Protein AF-A0AAV6TYW6-F1 (afdb_monomer_lite)

Structure (mmCIF, N/CA/C/O backbone):
data_AF-A0AAV6TYW6-F1
#
_entry.id   AF-A0AAV6TYW6-F1
#
loop_
_atom_site.group_PDB
_atom_site.id
_atom_site.type_symbol
_atom_site.label_atom_id
_atom_site.label_alt_id
_atom_site.label_comp_id
_atom_site.label_asym_id
_atom_site.label_entity_id
_atom_site.label_seq_id
_atom_site.pdbx_PDB_ins_code
_atom_site.Cartn_x
_atom_site.Cartn_y
_atom_site.Cartn_z
_atom_site.occupancy
_atom_site.B_iso_or_equiv
_atom_site.auth_seq_id
_atom_site.auth_comp_id
_atom_site.auth_asym_id
_atom_site.auth_atom_id
_atom_site.pdbx_PDB_model_num
ATOM 1 N N . MET A 1 1 ? 4.171 -42.543 -7.933 1.00 52.50 1 MET A N 1
ATOM 2 C CA . MET A 1 1 ? 5.263 -41.591 -7.618 1.00 52.50 1 MET A CA 1
ATOM 3 C C . MET A 1 1 ? 4.995 -40.141 -8.058 1.00 52.50 1 MET A C 1
ATOM 5 O O . MET A 1 1 ? 5.587 -39.252 -7.470 1.00 52.50 1 MET A O 1
ATOM 9 N N . ALA A 1 2 ? 4.124 -39.851 -9.040 1.00 60.31 2 ALA A N 1
ATOM 10 C CA . ALA A 1 2 ? 3.846 -38.466 -9.473 1.00 60.31 2 ALA A CA 1
ATOM 11 C C . ALA A 1 2 ? 2.870 -37.678 -8.566 1.00 60.31 2 ALA A C 1
ATOM 13 O O . ALA A 1 2 ? 2.871 -36.450 -8.587 1.00 60.31 2 ALA A O 1
ATOM 14 N N . ASP A 1 3 ? 2.054 -38.374 -7.771 1.00 61.22 3 ASP A N 1
ATOM 15 C CA . ASP A 1 3 ? 0.936 -37.770 -7.036 1.00 61.22 3 ASP A CA 1
ATOM 16 C C . ASP A 1 3 ? 1.382 -37.113 -5.713 1.00 61.22 3 ASP A C 1
ATOM 18 O O . ASP A 1 3 ? 1.013 -35.977 -5.416 1.00 61.22 3 ASP A O 1
ATOM 22 N N . GLU A 1 4 ? 2.310 -37.739 -4.976 1.00 64.94 4 GLU A N 1
ATOM 23 C CA . GLU A 1 4 ? 2.877 -37.192 -3.727 1.00 64.94 4 GLU A CA 1
ATOM 24 C C . GLU A 1 4 ? 3.522 -35.810 -3.923 1.00 64.94 4 GLU A C 1
ATOM 26 O O . GLU A 1 4 ? 3.367 -34.917 -3.089 1.00 64.94 4 GLU A O 1
ATOM 31 N N . GLY A 1 5 ? 4.176 -35.577 -5.066 1.00 69.25 5 GLY A N 1
ATOM 32 C CA . GLY A 1 5 ? 4.787 -34.284 -5.386 1.00 69.25 5 GLY A CA 1
ATOM 33 C C . GLY A 1 5 ? 3.775 -33.142 -5.561 1.00 69.25 5 GLY A C 1
ATOM 34 O O . GLY A 1 5 ? 4.104 -31.981 -5.297 1.00 69.25 5 GLY A O 1
ATOM 35 N N . ILE A 1 6 ? 2.541 -33.447 -5.975 1.00 72.44 6 ILE A N 1
ATOM 36 C CA . ILE A 1 6 ? 1.462 -32.461 -6.140 1.00 72.44 6 ILE A CA 1
ATOM 37 C C . ILE A 1 6 ? 0.871 -32.107 -4.773 1.00 72.44 6 ILE A C 1
ATOM 39 O O . ILE A 1 6 ? 0.705 -30.920 -4.470 1.00 72.44 6 ILE A O 1
ATOM 43 N N . TYR A 1 7 ? 0.624 -33.108 -3.923 1.00 72.38 7 TYR A N 1
ATOM 44 C CA . TYR A 1 7 ? 0.142 -32.899 -2.555 1.00 72.38 7 TYR A CA 1
ATOM 45 C C . TYR A 1 7 ? 1.141 -32.100 -1.713 1.00 72.38 7 TYR A C 1
ATOM 47 O O . TYR A 1 7 ? 0.760 -31.087 -1.128 1.00 72.38 7 TYR A O 1
ATOM 55 N N . VAL A 1 8 ? 2.431 -32.457 -1.735 1.00 78.19 8 VAL A N 1
ATOM 56 C CA . VAL A 1 8 ? 3.476 -31.753 -0.968 1.00 78.19 8 VAL A CA 1
ATOM 57 C C . VAL A 1 8 ? 3.602 -30.284 -1.393 1.00 78.19 8 VAL A C 1
ATOM 59 O O . VAL A 1 8 ? 3.683 -29.401 -0.539 1.00 78.19 8 VAL A O 1
ATOM 62 N N . ARG A 1 9 ? 3.537 -29.969 -2.698 1.00 74.00 9 ARG A N 1
ATOM 63 C CA . ARG A 1 9 ? 3.537 -28.569 -3.176 1.00 74.00 9 ARG A CA 1
ATOM 64 C C . ARG A 1 9 ? 2.292 -27.799 -2.737 1.00 74.00 9 ARG A C 1
ATOM 66 O O . ARG A 1 9 ? 2.389 -26.612 -2.417 1.00 74.00 9 ARG A O 1
ATOM 73 N N . ARG A 1 10 ? 1.121 -28.443 -2.740 1.00 76.81 10 ARG A N 1
ATOM 74 C CA . ARG A 1 10 ? -0.149 -27.833 -2.316 1.00 76.81 10 ARG A CA 1
ATOM 75 C C . ARG A 1 10 ? -0.139 -27.535 -0.818 1.00 76.81 10 ARG A C 1
ATOM 77 O O . ARG A 1 10 ? -0.555 -26.446 -0.421 1.00 76.81 10 ARG A O 1
ATOM 84 N N . GLU A 1 11 ? 0.415 -28.447 -0.027 1.00 77.25 11 GLU A N 1
ATOM 85 C CA . GLU A 1 11 ? 0.530 -28.317 1.423 1.00 77.25 11 GLU A CA 1
ATOM 86 C C . GLU A 1 11 ? 1.558 -27.255 1.818 1.00 77.25 11 GLU A C 1
ATOM 88 O O . GLU A 1 11 ? 1.255 -26.375 2.617 1.00 77.25 11 GLU A O 1
ATOM 93 N N . GLN A 1 12 ? 2.722 -27.216 1.162 1.00 73.50 12 GLN A N 1
ATOM 94 C CA . GLN A 1 12 ? 3.698 -26.137 1.358 1.00 73.50 12 GLN A CA 1
ATOM 95 C C . GLN A 1 12 ? 3.134 -24.763 0.972 1.00 73.50 12 GLN A C 1
ATOM 97 O O . GLN A 1 12 ? 3.409 -23.767 1.644 1.00 73.50 12 GLN A O 1
ATOM 102 N N . LYS A 1 13 ? 2.311 -24.687 -0.083 1.00 73.75 13 LYS A N 1
ATOM 103 C CA . LYS A 1 13 ? 1.633 -23.444 -0.477 1.00 73.75 13 LYS A CA 1
ATOM 104 C C . LYS A 1 13 ? 0.610 -23.000 0.573 1.00 73.75 13 LYS A C 1
ATOM 106 O O . LYS A 1 13 ? 0.584 -21.815 0.901 1.00 73.75 13 LYS A O 1
ATOM 111 N N . LYS A 1 14 ? -0.176 -23.932 1.128 1.00 75.12 14 LYS A N 1
ATOM 112 C CA . LYS A 1 14 ? -1.087 -23.676 2.257 1.00 75.12 14 LYS A CA 1
ATOM 113 C C . LYS A 1 14 ? -0.332 -23.215 3.498 1.00 75.12 14 LYS A C 1
ATOM 115 O O . LYS A 1 14 ? -0.694 -22.199 4.071 1.00 75.12 14 LYS A O 1
ATOM 120 N N . LEU A 1 15 ? 0.746 -23.900 3.876 1.00 71.81 15 LEU A N 1
ATOM 121 C CA . LEU A 1 15 ? 1.551 -23.566 5.052 1.00 71.81 15 LEU A CA 1
ATOM 122 C C . LEU A 1 15 ? 2.196 -22.180 4.924 1.00 71.81 15 LEU A C 1
ATOM 124 O O . LEU A 1 15 ? 2.233 -21.410 5.881 1.00 71.81 15 LEU A O 1
ATOM 128 N N . ARG A 1 16 ? 2.662 -21.832 3.718 1.00 68.12 16 ARG A N 1
ATOM 129 C CA . ARG A 1 16 ? 3.214 -20.509 3.408 1.00 68.12 16 ARG A CA 1
ATOM 130 C C . ARG A 1 16 ? 2.142 -19.416 3.442 1.00 68.12 16 ARG A C 1
ATOM 132 O O . ARG A 1 16 ? 2.426 -18.325 3.922 1.00 68.12 16 ARG A O 1
ATOM 139 N N . GLN A 1 17 ? 0.921 -19.710 2.986 1.00 65.88 17 GLN A N 1
ATOM 140 C CA . GLN A 1 17 ? -0.230 -18.813 3.145 1.00 65.88 17 GLN A CA 1
ATOM 141 C C . GLN A 1 17 ? -0.617 -18.637 4.619 1.00 65.88 17 GLN A C 1
ATOM 143 O O . GLN A 1 17 ? -0.839 -17.513 5.057 1.00 65.88 17 GLN A O 1
ATOM 148 N N . LEU A 1 18 ? -0.624 -19.722 5.400 1.00 60.84 18 LEU A N 1
ATOM 149 C CA . LEU A 1 18 ? -0.935 -19.693 6.830 1.00 60.84 18 LEU A CA 1
ATOM 150 C C . LEU A 1 18 ? 0.106 -18.890 7.627 1.00 60.84 18 LEU A C 1
ATOM 152 O O . LEU A 1 18 ? -0.252 -18.145 8.534 1.00 60.84 18 LEU A O 1
ATOM 156 N N . ARG A 1 1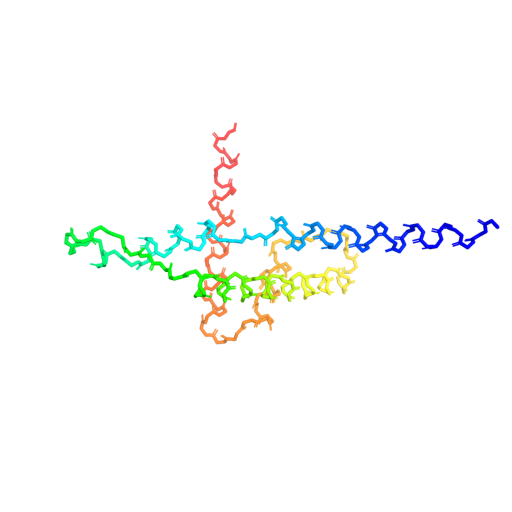9 ? 1.392 -19.011 7.269 1.00 58.28 19 ARG A N 1
ATOM 157 C CA . ARG A 1 19 ? 2.479 -18.202 7.843 1.00 58.28 19 ARG A CA 1
ATOM 158 C C . ARG A 1 19 ? 2.347 -16.726 7.493 1.00 58.28 19 ARG A C 1
ATOM 160 O O . ARG A 1 19 ? 2.442 -15.896 8.386 1.00 58.28 19 ARG A O 1
ATOM 167 N N . TYR A 1 20 ? 2.051 -16.408 6.233 1.00 57.50 20 TYR A N 1
ATOM 168 C CA . TYR A 1 20 ? 1.830 -15.026 5.802 1.00 57.50 20 TYR A CA 1
ATOM 169 C C . TYR A 1 20 ? 0.676 -14.367 6.573 1.00 57.50 20 TYR A C 1
ATOM 171 O O . TYR A 1 20 ? 0.809 -13.239 7.030 1.00 57.50 20 TYR A O 1
ATOM 179 N N . SER A 1 21 ? -0.408 -15.110 6.814 1.00 55.75 21 SER A N 1
ATOM 180 C CA . SER A 1 21 ? -1.543 -14.649 7.623 1.00 55.75 21 SER A CA 1
ATOM 181 C C . SER A 1 21 ? -1.214 -14.431 9.107 1.00 55.75 21 SER A C 1
ATOM 183 O O . SER A 1 21 ? -1.952 -13.712 9.769 1.00 55.75 21 SER A O 1
ATOM 185 N N . LYS A 1 22 ? -0.156 -15.058 9.644 1.00 54.25 22 LYS A N 1
ATOM 186 C CA . LYS A 1 22 ? 0.283 -14.882 11.041 1.00 54.25 22 LYS A CA 1
ATOM 187 C C . LYS A 1 22 ? 1.362 -13.809 11.215 1.00 54.25 22 LYS A C 1
ATOM 189 O O . LYS A 1 22 ? 1.467 -13.252 12.299 1.00 54.25 22 LYS A O 1
ATOM 194 N N . GLU A 1 23 ? 2.175 -13.550 10.192 1.00 59.25 23 GLU A N 1
ATOM 195 C CA . GLU A 1 23 ? 3.318 -12.621 10.265 1.00 59.25 23 GLU A CA 1
ATOM 196 C C . GLU A 1 23 ? 2.992 -11.201 9.759 1.00 59.25 23 GLU A C 1
ATOM 198 O O . GLU A 1 23 ? 3.720 -10.265 10.079 1.00 59.25 23 GLU A O 1
ATOM 203 N N . ALA A 1 24 ? 1.915 -11.008 8.991 1.00 67.31 24 ALA A N 1
ATOM 204 C CA . ALA A 1 24 ? 1.620 -9.741 8.315 1.00 67.31 24 ALA A CA 1
ATOM 205 C C . ALA A 1 24 ? 0.615 -8.854 9.073 1.00 67.31 24 ALA A C 1
ATOM 207 O O . ALA A 1 24 ? -0.408 -8.481 8.506 1.00 67.31 24 ALA A O 1
ATOM 208 N N . SER A 1 25 ? 0.892 -8.520 10.338 1.00 81.25 25 SER A N 1
ATOM 209 C CA . SER A 1 25 ? 0.077 -7.531 11.059 1.00 81.25 25 SER A CA 1
ATOM 210 C C . SER A 1 25 ? 0.710 -6.140 11.020 1.00 81.25 25 SER A C 1
ATOM 212 O O . SER A 1 25 ? 1.892 -5.956 11.322 1.00 81.25 25 SER A O 1
ATOM 214 N N . PHE A 1 26 ? -0.103 -5.144 10.683 1.00 85.25 26 PHE A N 1
ATOM 215 C CA . PHE A 1 26 ? 0.211 -3.718 10.716 1.00 85.25 26 PHE A CA 1
ATOM 216 C C . PHE A 1 26 ? -0.115 -3.078 12.069 1.00 85.25 26 PHE A C 1
ATOM 218 O O . PHE A 1 26 ? -0.017 -1.858 12.208 1.00 85.25 26 PHE A O 1
ATOM 225 N N . GLU A 1 27 ? -0.443 -3.881 13.087 1.00 84.44 27 GLU A N 1
ATOM 226 C CA . GLU A 1 27 ? -0.875 -3.422 14.407 1.00 84.44 27 GLU A CA 1
ATOM 227 C C . GLU A 1 27 ? 0.028 -2.321 14.984 1.00 84.44 27 GLU A C 1
ATOM 229 O O . GLU A 1 27 ? -0.438 -1.249 15.380 1.00 84.44 27 GLU A O 1
ATOM 234 N N . LYS A 1 28 ? 1.343 -2.567 14.998 1.00 85.44 28 LYS A N 1
ATOM 235 C CA . LYS A 1 28 ? 2.328 -1.628 15.547 1.00 85.44 28 LYS A CA 1
ATOM 236 C C . LYS A 1 28 ? 2.309 -0.289 14.804 1.00 85.44 28 LYS A C 1
ATOM 238 O O . LYS A 1 28 ? 2.300 0.763 15.437 1.00 85.44 28 LYS A O 1
ATOM 243 N N . TYR A 1 29 ? 2.265 -0.335 13.474 1.00 87.88 29 TYR A N 1
ATOM 244 C CA . TYR A 1 29 ? 2.245 0.857 12.628 1.00 87.88 29 TYR A CA 1
ATOM 245 C C . TYR A 1 29 ? 0.957 1.664 12.821 1.00 87.88 29 TYR A C 1
ATOM 247 O O . TYR A 1 29 ? 1.011 2.885 12.948 1.00 87.88 29 TYR A O 1
ATOM 255 N N . ILE A 1 30 ? -0.193 0.991 12.917 1.00 88.25 30 ILE A N 1
ATOM 256 C CA . ILE A 1 30 ? -1.486 1.642 13.168 1.00 88.25 30 ILE A CA 1
ATOM 257 C C . ILE A 1 30 ? -1.459 2.374 14.515 1.00 88.25 30 ILE A C 1
ATOM 259 O O . ILE A 1 30 ? -1.868 3.533 14.596 1.00 88.25 30 ILE A O 1
ATOM 263 N N . ARG A 1 31 ? -0.927 1.736 15.568 1.00 86.81 31 ARG A N 1
ATOM 264 C CA . ARG A 1 31 ? -0.790 2.359 16.895 1.00 86.81 31 ARG A CA 1
ATOM 265 C C . ARG A 1 31 ? 0.099 3.604 16.855 1.00 86.81 31 ARG A C 1
ATOM 267 O O . ARG A 1 31 ? -0.277 4.626 17.425 1.00 86.81 31 ARG A O 1
ATOM 274 N N . GLU A 1 32 ? 1.244 3.536 16.178 1.00 85.38 32 GLU A N 1
ATOM 275 C CA . GLU A 1 32 ? 2.148 4.684 16.017 1.00 85.38 32 GLU A CA 1
ATOM 276 C C . GLU A 1 32 ? 1.486 5.823 15.222 1.00 85.38 32 GLU A C 1
ATOM 278 O O . GLU A 1 32 ? 1.539 6.981 15.636 1.00 85.38 32 GLU A O 1
ATOM 283 N N . MET A 1 33 ? 0.787 5.509 14.127 1.00 86.25 33 MET A N 1
ATOM 284 C CA . MET A 1 33 ? 0.090 6.504 13.302 1.00 86.25 33 MET A CA 1
ATOM 285 C C . MET A 1 33 ? -1.004 7.243 14.071 1.00 86.25 33 MET A C 1
ATOM 287 O O . MET A 1 33 ? -1.110 8.466 13.988 1.00 86.25 33 MET A O 1
ATOM 291 N N . VAL A 1 34 ? -1.793 6.530 14.871 1.00 85.06 34 VAL A N 1
ATOM 292 C CA . VAL A 1 34 ? -2.895 7.123 15.644 1.00 85.06 34 VAL A CA 1
ATOM 293 C C . VAL A 1 34 ? -2.381 8.096 16.705 1.00 85.06 34 VAL A C 1
ATOM 295 O O . VAL A 1 34 ? -2.995 9.141 16.937 1.00 85.06 34 VAL A O 1
ATOM 298 N N . GLN A 1 35 ? -1.211 7.812 17.284 1.00 79.62 35 GLN A N 1
ATOM 299 C CA . GLN A 1 35 ? -0.537 8.721 18.213 1.00 79.62 35 GLN A CA 1
ATOM 300 C C . GLN A 1 35 ? -0.025 10.002 17.537 1.00 79.62 35 GLN A C 1
ATOM 302 O O . GLN A 1 35 ? 0.046 11.042 18.193 1.00 79.62 35 GLN A O 1
ATOM 307 N N . ILE A 1 36 ? 0.341 9.938 16.253 1.00 82.31 36 ILE A N 1
ATOM 308 C CA . ILE A 1 36 ? 0.812 11.095 15.476 1.00 82.31 36 ILE A CA 1
ATOM 309 C C . ILE A 1 36 ? -0.366 11.974 15.038 1.00 82.31 36 ILE A C 1
ATOM 311 O O . ILE A 1 36 ? -0.300 13.195 15.159 1.00 82.31 36 ILE A O 1
ATOM 315 N N . ILE A 1 37 ? -1.446 11.362 14.541 1.00 79.19 37 ILE A N 1
ATOM 316 C CA . ILE A 1 37 ? -2.585 12.074 13.934 1.00 79.19 37 ILE A CA 1
ATOM 317 C C . ILE A 1 37 ? -3.478 12.746 14.987 1.00 79.19 37 ILE A C 1
ATOM 319 O O . ILE A 1 37 ? -4.137 13.741 14.687 1.00 79.19 37 ILE A O 1
ATOM 323 N N . THR A 1 38 ? -3.472 12.253 16.229 1.00 73.31 38 THR A N 1
ATOM 324 C CA . THR A 1 38 ? -4.380 12.722 17.288 1.00 73.31 38 THR A CA 1
ATOM 325 C C . THR A 1 38 ? -3.635 13.430 18.432 1.00 73.31 38 THR A C 1
ATOM 327 O O . THR A 1 38 ? -3.680 12.981 19.577 1.00 73.31 38 THR A O 1
ATOM 330 N N . PRO A 1 39 ? -2.957 14.574 18.182 1.00 64.75 39 PRO A N 1
ATOM 331 C CA . PRO A 1 39 ? -2.189 15.274 19.212 1.00 64.75 39 PRO A CA 1
ATOM 332 C C . PRO A 1 39 ? -3.083 15.925 20.277 1.00 64.75 39 PRO A C 1
ATOM 334 O O . PRO A 1 39 ? -2.630 16.141 21.397 1.00 64.75 39 PRO A O 1
ATOM 337 N N . ARG A 1 40 ? -4.359 16.205 19.963 1.00 58.06 40 ARG A N 1
ATOM 338 C CA . ARG A 1 40 ? -5.328 16.785 20.914 1.00 58.06 40 ARG A CA 1
ATOM 339 C C . ARG A 1 40 ? -5.605 15.867 22.109 1.00 58.06 40 ARG A C 1
ATOM 341 O O . ARG A 1 40 ? -5.660 16.354 23.227 1.00 58.06 40 ARG A O 1
ATOM 348 N N . MET A 1 41 ? -5.646 14.550 21.898 1.00 54.84 41 MET A N 1
ATOM 349 C CA . MET A 1 41 ? -5.794 13.550 22.972 1.00 54.84 41 MET A CA 1
ATOM 350 C C . MET A 1 41 ? -4.535 13.398 23.842 1.00 54.84 41 MET A C 1
ATOM 352 O O . MET A 1 41 ? -4.510 12.590 24.762 1.00 54.84 41 MET A O 1
ATOM 356 N N . ARG A 1 42 ? -3.457 14.121 23.518 1.00 54.56 42 ARG A N 1
ATOM 357 C CA . ARG A 1 42 ? -2.181 14.095 24.241 1.00 54.56 42 ARG A CA 1
ATOM 358 C C . ARG A 1 42 ? -2.029 15.271 25.211 1.00 54.56 42 ARG A C 1
ATOM 360 O O . ARG A 1 42 ? -1.104 15.254 26.015 1.00 54.56 42 ARG A O 1
ATOM 367 N N . GLN A 1 43 ? -2.872 16.303 25.088 1.00 56.09 43 GLN A N 1
ATOM 368 C CA . GLN A 1 43 ? -2.794 17.530 25.892 1.00 56.09 43 GLN A CA 1
ATOM 369 C C . GLN A 1 43 ? -3.672 17.495 27.149 1.00 56.09 43 GLN A C 1
ATOM 371 O O . GLN A 1 43 ? -3.343 18.164 28.124 1.00 56.09 43 GLN A O 1
ATOM 376 N N . GLU A 1 44 ? -4.747 16.706 27.156 1.00 54.34 44 GLU A N 1
ATOM 377 C CA . GLU A 1 44 ? -5.482 16.379 28.380 1.00 54.34 44 GLU A CA 1
ATOM 378 C C . GLU A 1 44 ? -4.680 15.312 29.135 1.00 54.34 44 GLU A C 1
ATOM 380 O O . GLU A 1 44 ? -4.331 14.282 28.568 1.00 54.34 44 GLU A O 1
ATOM 385 N N . GLY A 1 45 ? -4.306 15.592 30.385 1.00 53.12 45 GLY A N 1
ATOM 386 C CA . GLY A 1 45 ? -3.324 14.847 31.186 1.00 53.12 45 GLY A CA 1
ATOM 387 C C . GLY A 1 45 ? -3.638 13.380 31.513 1.00 53.12 45 GLY A C 1
ATOM 388 O O . GLY A 1 45 ? -2.940 12.799 32.341 1.00 53.12 45 GLY A O 1
ATOM 389 N N . ASP A 1 46 ? -4.620 12.766 30.856 1.00 51.56 46 ASP A N 1
ATOM 390 C CA . ASP A 1 46 ? -4.893 11.337 30.923 1.00 51.56 46 ASP A CA 1
ATOM 391 C C . ASP A 1 46 ? -4.116 10.610 29.824 1.00 51.56 46 ASP A C 1
ATOM 393 O O . ASP A 1 46 ? -4.489 10.508 28.653 1.00 51.56 46 ASP A O 1
ATOM 397 N N . ALA A 1 47 ? -2.958 10.098 30.226 1.00 57.34 47 ALA A N 1
ATOM 398 C CA . ALA A 1 47 ? -2.132 9.246 29.402 1.00 57.34 47 ALA A CA 1
ATOM 399 C C . ALA A 1 47 ? -2.942 8.061 28.839 1.00 57.34 47 ALA A C 1
ATOM 401 O O . ALA A 1 47 ? -3.418 7.216 29.597 1.00 57.34 47 ALA A O 1
ATOM 402 N N . LYS A 1 48 ? -2.926 7.960 27.499 1.00 52.34 48 LYS A N 1
ATOM 403 C CA . LYS A 1 48 ? -3.261 6.820 26.616 1.00 52.34 48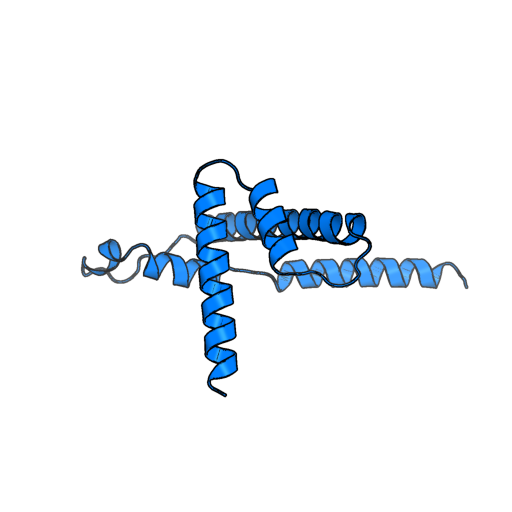 LYS A CA 1
ATOM 404 C C . LYS A 1 48 ? -4.551 7.020 25.812 1.00 52.34 48 LYS A C 1
ATOM 406 O O . LYS A 1 48 ? -5.571 6.389 26.067 1.00 52.34 48 LYS A O 1
ATOM 411 N N . SER A 1 49 ? -4.421 7.736 24.692 1.00 54.38 49 SER A N 1
ATOM 412 C CA . SER A 1 49 ? -5.169 7.397 23.473 1.00 54.38 49 SER A CA 1
ATOM 413 C C . SER A 1 49 ? -4.861 5.933 23.126 1.00 54.38 49 SER A C 1
ATOM 415 O O . SER A 1 49 ? -3.857 5.624 22.478 1.00 54.38 49 SER A O 1
ATOM 417 N N . SER A 1 50 ? -5.689 5.019 23.622 1.00 67.69 50 SER A N 1
ATOM 418 C CA . SER A 1 50 ? -5.614 3.597 23.323 1.00 67.69 50 SER A CA 1
ATOM 419 C C . SER A 1 50 ? -6.738 3.273 22.352 1.00 67.69 50 SER A C 1
ATOM 421 O O . SER A 1 50 ? -7.916 3.371 22.674 1.00 67.69 50 SER A O 1
ATOM 423 N N . ILE A 1 51 ? -6.370 2.934 21.119 1.00 78.50 51 ILE A N 1
ATOM 424 C CA . ILE A 1 51 ? -7.300 2.266 20.213 1.00 78.50 51 ILE A CA 1
ATOM 425 C C . ILE A 1 51 ? -7.677 0.923 20.845 1.00 78.50 51 ILE A C 1
ATOM 427 O O . ILE A 1 51 ? -6.795 0.215 21.352 1.00 78.50 51 ILE A O 1
ATOM 431 N N . SER A 1 52 ? -8.968 0.585 20.811 1.00 86.94 52 SER A N 1
ATOM 432 C CA . SER A 1 52 ? -9.436 -0.711 21.297 1.00 86.94 52 SER A CA 1
ATOM 433 C C . SER A 1 52 ? -8.859 -1.847 20.453 1.00 86.94 52 SER A C 1
ATOM 435 O O .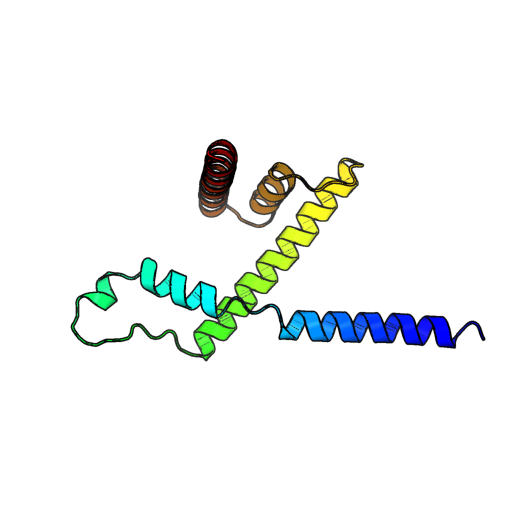 SER A 1 52 ? -8.525 -1.673 19.278 1.00 86.94 52 SER A O 1
ATOM 437 N N . THR A 1 53 ? -8.737 -3.027 21.050 1.00 84.88 53 THR A N 1
ATOM 438 C CA . THR A 1 53 ? -8.234 -4.230 20.376 1.00 84.88 53 THR A CA 1
ATOM 439 C C . THR A 1 53 ? -9.090 -4.621 19.174 1.00 84.88 53 THR A C 1
ATOM 441 O O . THR A 1 53 ? -8.562 -5.050 18.152 1.00 84.88 53 THR A O 1
ATOM 444 N N . GLU A 1 54 ? -10.397 -4.392 19.251 1.00 87.69 54 GLU A N 1
ATOM 445 C CA . GLU A 1 54 ? -11.357 -4.684 18.186 1.00 87.69 54 GLU A CA 1
ATOM 446 C C . GLU A 1 54 ? -11.212 -3.686 17.033 1.00 87.69 54 GLU A C 1
ATOM 448 O O . GLU A 1 54 ? -11.131 -4.090 15.875 1.00 87.69 54 GLU A O 1
ATOM 453 N N . ALA A 1 55 ? -11.114 -2.386 17.337 1.00 88.56 55 ALA A N 1
ATOM 454 C CA . ALA A 1 55 ? -10.919 -1.348 16.326 1.00 88.56 55 ALA A CA 1
ATOM 455 C C . ALA A 1 55 ? -9.588 -1.533 15.588 1.00 88.56 55 ALA A C 1
ATOM 457 O O . ALA A 1 55 ? -9.491 -1.291 14.386 1.00 88.56 55 ALA A O 1
ATOM 458 N N . LEU A 1 56 ? -8.572 -2.009 16.303 1.00 88.25 56 LEU A N 1
ATOM 459 C CA . LEU A 1 56 ? -7.270 -2.318 15.744 1.00 88.25 56 LEU A CA 1
ATOM 460 C C . LEU A 1 56 ? -7.292 -3.522 14.809 1.00 88.25 56 LEU A C 1
ATOM 462 O O . LEU A 1 56 ? -6.709 -3.447 13.734 1.00 88.25 56 LEU A O 1
ATOM 466 N N . ALA A 1 57 ? -7.987 -4.596 15.190 1.00 88.50 57 ALA A N 1
ATOM 467 C CA . ALA A 1 57 ? -8.157 -5.769 14.338 1.00 88.50 57 ALA A CA 1
ATOM 468 C C . ALA A 1 57 ? -8.925 -5.421 13.051 1.00 88.50 57 ALA A C 1
ATOM 470 O O . ALA A 1 57 ? -8.548 -5.855 11.962 1.00 88.50 57 ALA A O 1
ATOM 471 N N . ILE A 1 58 ? -9.959 -4.578 13.159 1.00 90.81 58 ILE A N 1
ATOM 472 C CA . ILE A 1 58 ? -10.691 -4.065 11.994 1.00 90.81 58 ILE A CA 1
ATOM 473 C C . ILE A 1 58 ? -9.756 -3.230 11.110 1.00 90.81 58 ILE A C 1
ATOM 475 O O . ILE A 1 58 ? -9.682 -3.471 9.906 1.00 90.81 58 ILE A O 1
ATOM 479 N N . ALA A 1 59 ? -9.000 -2.293 11.686 1.00 90.81 59 ALA A N 1
ATOM 480 C CA . ALA A 1 59 ? -8.060 -1.467 10.932 1.00 90.81 59 ALA A CA 1
ATOM 481 C C . ALA A 1 59 ? -6.970 -2.301 10.234 1.00 90.81 59 ALA A C 1
ATOM 483 O O . ALA A 1 59 ? -6.662 -2.045 9.071 1.00 90.81 59 ALA A O 1
ATOM 484 N N . ASP A 1 60 ? -6.430 -3.319 10.907 1.00 90.31 60 ASP A N 1
ATOM 485 C CA . ASP A 1 60 ? -5.440 -4.239 10.338 1.00 90.31 60 ASP A CA 1
ATOM 486 C C . ASP A 1 60 ? -6.008 -4.988 9.126 1.00 90.31 60 ASP A C 1
ATOM 488 O O . ASP A 1 60 ? -5.387 -5.017 8.064 1.00 90.31 60 ASP A O 1
ATOM 492 N N . SER A 1 61 ? -7.241 -5.498 9.238 1.00 91.06 61 SER A N 1
ATOM 493 C CA . SER A 1 61 ? -7.919 -6.173 8.125 1.00 91.06 61 SER A CA 1
ATOM 494 C C . SER A 1 61 ? -8.152 -5.251 6.922 1.00 91.06 61 SER A C 1
ATOM 496 O O . SER A 1 61 ? -7.860 -5.639 5.794 1.00 91.06 61 SER A O 1
ATOM 498 N N . ILE A 1 62 ? -8.567 -3.997 7.152 1.00 91.44 62 ILE A N 1
ATOM 499 C CA . ILE A 1 62 ? -8.775 -3.008 6.083 1.00 91.44 62 ILE A CA 1
ATOM 500 C C . ILE A 1 62 ? -7.467 -2.739 5.332 1.00 91.44 62 ILE A C 1
ATOM 502 O O . ILE A 1 62 ? -7.450 -2.683 4.100 1.00 91.44 62 ILE A O 1
ATOM 506 N N . ILE A 1 63 ? -6.361 -2.565 6.061 1.00 91.75 63 ILE A N 1
ATOM 507 C CA . ILE A 1 63 ? -5.050 -2.314 5.452 1.00 91.75 63 ILE A CA 1
ATOM 508 C C . ILE A 1 63 ? -4.574 -3.544 4.678 1.00 91.75 63 ILE A C 1
ATOM 510 O O . ILE A 1 63 ? -4.042 -3.403 3.574 1.00 91.75 63 ILE A O 1
ATOM 514 N N . LEU A 1 64 ? -4.781 -4.741 5.227 1.00 90.88 64 LEU A N 1
ATOM 515 C CA . LEU A 1 64 ? -4.414 -5.987 4.570 1.00 90.88 64 LEU A CA 1
ATOM 516 C C . LEU A 1 64 ? -5.176 -6.174 3.250 1.00 90.88 64 LEU A C 1
ATOM 518 O O . LEU A 1 64 ? -4.555 -6.498 2.235 1.00 90.88 64 LEU A O 1
ATOM 522 N N . ASP A 1 65 ? -6.485 -5.929 3.242 1.00 92.19 65 ASP A N 1
ATOM 523 C CA . ASP A 1 65 ? -7.322 -6.035 2.045 1.00 92.19 65 ASP A CA 1
ATOM 524 C C . ASP A 1 65 ? -6.890 -5.023 0.977 1.00 92.19 65 ASP A C 1
ATOM 526 O O . ASP A 1 65 ? -6.650 -5.394 -0.178 1.00 92.19 65 ASP A O 1
ATOM 530 N N . LEU A 1 66 ? -6.663 -3.765 1.374 1.00 92.44 66 LEU A N 1
ATOM 531 C CA . LEU A 1 66 ? -6.154 -2.730 0.473 1.00 92.44 66 LEU A CA 1
ATOM 532 C C . LEU A 1 66 ? -4.792 -3.118 -0.118 1.00 92.44 66 LEU A C 1
ATOM 534 O O . LEU A 1 66 ? -4.566 -2.967 -1.319 1.00 92.44 66 LEU A O 1
ATOM 538 N N . PHE A 1 67 ? -3.876 -3.637 0.702 1.00 91.75 67 PHE A N 1
ATOM 539 C CA . PHE A 1 67 ? -2.556 -4.070 0.248 1.00 91.75 67 PHE A CA 1
ATOM 540 C C . PHE A 1 67 ? -2.654 -5.203 -0.778 1.00 91.75 67 PHE A C 1
ATOM 542 O O . PHE A 1 67 ? -1.964 -5.184 -1.803 1.00 91.75 67 PHE A O 1
ATOM 549 N N . GLN A 1 68 ? -3.520 -6.186 -0.527 1.00 91.75 68 GLN A N 1
ATOM 550 C CA . GLN A 1 68 ? -3.735 -7.291 -1.454 1.00 91.75 68 GLN A CA 1
ATOM 551 C C . GLN A 1 68 ? -4.311 -6.809 -2.784 1.00 91.75 68 GLN A C 1
ATOM 553 O O . GLN A 1 68 ? -3.873 -7.276 -3.839 1.00 91.75 68 GLN A O 1
ATOM 558 N N . ASP A 1 69 ? -5.262 -5.880 -2.758 1.00 92.88 69 ASP A N 1
ATOM 559 C CA . ASP A 1 69 ? -5.875 -5.343 -3.970 1.00 92.88 69 ASP A CA 1
ATOM 560 C C . ASP A 1 69 ? -4.895 -4.484 -4.775 1.00 92.88 69 ASP A C 1
ATOM 562 O O . ASP A 1 69 ? -4.742 -4.698 -5.981 1.00 92.88 69 ASP A O 1
ATOM 566 N N . LEU A 1 70 ? -4.099 -3.643 -4.108 1.00 93.88 70 LEU A N 1
ATOM 567 C CA . LEU A 1 70 ? -3.000 -2.911 -4.741 1.00 93.88 70 LEU A CA 1
ATOM 568 C C . LEU A 1 70 ? -1.987 -3.854 -5.399 1.00 93.88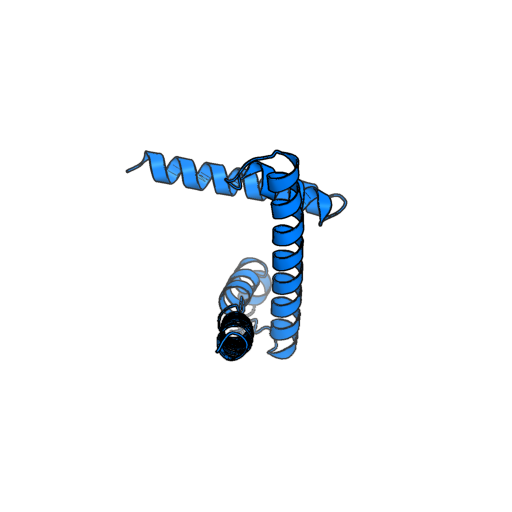 70 LEU A C 1
ATOM 570 O O . LEU A 1 70 ? -1.589 -3.639 -6.545 1.00 93.88 70 LEU A O 1
ATOM 574 N N . ALA A 1 71 ? -1.586 -4.924 -4.709 1.00 93.44 71 ALA A N 1
ATOM 575 C CA . ALA A 1 71 ? -0.650 -5.904 -5.250 1.00 93.44 71 ALA A CA 1
ATOM 576 C C . ALA A 1 71 ? -1.225 -6.637 -6.475 1.00 93.44 71 ALA A C 1
ATOM 578 O O . ALA A 1 71 ? -0.502 -6.897 -7.444 1.00 93.44 71 ALA A O 1
ATOM 579 N N . LYS A 1 72 ? -2.527 -6.955 -6.466 1.00 94.12 72 LYS A N 1
ATOM 580 C CA . LYS A 1 72 ? -3.215 -7.580 -7.606 1.00 94.12 72 LYS A CA 1
ATOM 581 C C . LYS A 1 72 ? -3.235 -6.651 -8.818 1.00 94.12 72 LYS A C 1
ATOM 583 O O . LYS A 1 72 ? -2.893 -7.111 -9.911 1.00 94.12 72 LYS A O 1
ATOM 588 N N . GLU A 1 73 ? -3.604 -5.384 -8.639 1.00 94.75 73 GLU A N 1
ATOM 589 C CA . GLU A 1 73 ? -3.658 -4.404 -9.730 1.00 94.75 73 GLU A CA 1
ATOM 590 C C . GLU A 1 73 ? -2.260 -4.066 -10.261 1.00 94.75 73 GLU A C 1
ATOM 592 O O . GLU A 1 73 ? -2.025 -4.123 -11.468 1.00 94.75 73 GLU A O 1
ATOM 597 N N . ALA A 1 74 ? -1.279 -3.852 -9.383 1.00 94.94 74 ALA A N 1
ATOM 598 C CA . ALA A 1 74 ? 0.100 -3.602 -9.795 1.00 94.94 74 ALA A CA 1
ATOM 599 C C . ALA A 1 74 ? 0.687 -4.782 -10.587 1.00 94.94 74 ALA A C 1
ATOM 601 O O . ALA A 1 74 ? 1.365 -4.594 -11.599 1.00 94.94 74 ALA A O 1
ATOM 602 N N . ARG A 1 75 ? 0.369 -6.022 -10.194 1.00 94.75 75 ARG A N 1
ATOM 603 C CA . ARG A 1 75 ? 0.744 -7.211 -10.970 1.00 94.75 75 ARG A CA 1
ATOM 604 C C . ARG A 1 75 ? 0.128 -7.187 -12.370 1.00 94.75 75 ARG A C 1
ATOM 606 O O . ARG A 1 75 ? 0.829 -7.503 -13.329 1.00 94.75 75 ARG A O 1
ATOM 613 N N . LYS A 1 76 ? -1.157 -6.833 -12.505 1.00 94.25 76 LYS A N 1
ATOM 614 C CA . LYS A 1 76 ? -1.811 -6.719 -13.821 1.00 94.25 76 LYS A CA 1
ATOM 615 C C . LYS A 1 76 ? -1.100 -5.682 -14.690 1.00 94.25 76 LYS A C 1
ATOM 617 O O . LYS A 1 76 ? -0.824 -5.977 -15.846 1.00 94.25 76 LYS A O 1
ATOM 622 N N . MET A 1 77 ? -0.719 -4.535 -14.126 1.00 93.50 77 MET A N 1
ATOM 623 C CA . MET A 1 77 ? 0.034 -3.495 -14.840 1.00 93.50 77 MET A CA 1
ATOM 624 C C . MET A 1 77 ? 1.364 -4.013 -15.398 1.00 93.50 77 MET A C 1
ATOM 626 O O . MET A 1 77 ? 1.662 -3.826 -16.578 1.00 93.50 77 MET A O 1
ATOM 630 N N . VAL A 1 78 ? 2.138 -4.730 -14.580 1.00 95.38 78 VAL A N 1
ATOM 631 C CA . VAL A 1 78 ? 3.437 -5.296 -14.981 1.00 95.38 78 VAL A CA 1
ATOM 632 C C . VAL A 1 78 ? 3.279 -6.345 -16.086 1.00 95.38 78 VAL A C 1
ATOM 634 O O . VAL A 1 78 ? 4.024 -6.323 -17.070 1.00 95.38 78 VAL A O 1
ATOM 637 N N . VAL A 1 79 ? 2.284 -7.231 -15.954 1.00 94.75 79 VAL A N 1
ATOM 638 C CA . VAL A 1 79 ? 1.984 -8.274 -16.949 1.00 94.75 79 VAL A CA 1
ATOM 639 C C . VAL A 1 79 ? 1.530 -7.656 -18.272 1.00 94.75 79 VAL A C 1
ATOM 641 O O . VAL A 1 79 ? 2.052 -8.030 -19.322 1.00 94.75 79 VAL A O 1
ATOM 644 N N . SER A 1 80 ? 0.626 -6.675 -18.232 1.00 92.62 80 SER A N 1
ATOM 645 C CA . SER A 1 80 ? 0.156 -5.955 -19.423 1.00 92.62 80 SER A CA 1
ATOM 646 C C . SER A 1 80 ? 1.287 -5.207 -20.126 1.00 92.62 80 SER A C 1
ATOM 648 O O . SER A 1 80 ? 1.357 -5.194 -21.353 1.00 92.62 80 SER A O 1
ATOM 650 N N . ALA A 1 81 ? 2.227 -4.650 -19.361 1.00 92.75 81 ALA A N 1
ATOM 651 C CA . ALA A 1 81 ? 3.410 -3.987 -19.896 1.00 92.75 81 ALA A CA 1
ATOM 652 C C . ALA A 1 81 ? 4.523 -4.960 -20.344 1.00 92.75 81 ALA A C 1
ATOM 654 O O . ALA A 1 81 ? 5.587 -4.502 -20.757 1.00 92.75 81 ALA A O 1
ATOM 655 N N . LYS A 1 82 ? 4.312 -6.286 -20.249 1.00 94.69 82 LYS A N 1
ATOM 656 C CA . LYS A 1 82 ? 5.293 -7.349 -20.563 1.00 94.69 82 LYS A CA 1
ATOM 657 C C . LYS A 1 82 ? 6.635 -7.189 -19.838 1.00 94.69 82 LYS A C 1
ATOM 659 O O . LYS A 1 82 ? 7.674 -7.644 -20.317 1.00 94.69 82 LYS A O 1
ATOM 664 N N . ARG A 1 83 ? 6.624 -6.557 -18.666 1.00 94.50 83 ARG A N 1
ATOM 665 C CA . ARG A 1 83 ? 7.809 -6.380 -17.822 1.00 94.50 83 ARG A CA 1
ATOM 666 C C . ARG A 1 83 ? 7.868 -7.478 -16.767 1.00 94.50 83 ARG A C 1
ATOM 668 O O . ARG A 1 83 ? 6.868 -8.105 -16.438 1.00 94.50 83 ARG A O 1
ATOM 675 N N . ARG A 1 84 ? 9.067 -7.719 -16.232 1.00 92.81 84 ARG A N 1
ATOM 676 C CA . ARG A 1 84 ? 9.285 -8.617 -15.079 1.00 92.81 84 ARG A CA 1
ATOM 677 C C . ARG A 1 84 ? 9.558 -7.863 -13.780 1.00 92.81 84 ARG A C 1
ATOM 679 O O . ARG A 1 84 ? 9.514 -8.461 -12.711 1.00 92.81 84 ARG A O 1
ATOM 686 N N . THR A 1 85 ? 9.812 -6.563 -13.883 1.00 94.88 85 THR A N 1
ATOM 687 C CA . THR A 1 85 ? 10.125 -5.684 -12.759 1.00 94.88 85 THR A CA 1
ATOM 688 C C . THR A 1 85 ? 8.940 -4.773 -12.485 1.00 94.88 85 THR A C 1
ATOM 690 O O . THR A 1 85 ? 8.440 -4.108 -13.398 1.00 94.88 85 THR A O 1
ATOM 693 N N . LEU A 1 86 ? 8.515 -4.749 -11.224 1.00 93.44 86 LEU A N 1
ATOM 694 C CA . LEU A 1 86 ? 7.499 -3.842 -10.711 1.00 93.44 86 LEU A CA 1
ATOM 695 C C . LEU 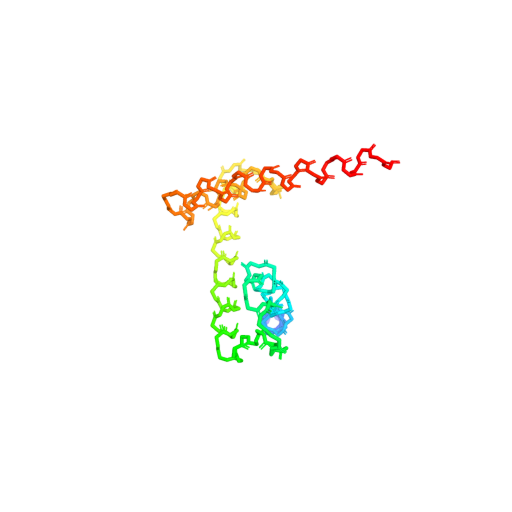A 1 86 ? 8.150 -2.501 -10.363 1.00 93.44 86 LEU A C 1
ATOM 697 O O . LEU A 1 86 ? 9.147 -2.462 -9.644 1.00 93.44 86 LEU A O 1
ATOM 701 N N . MET A 1 87 ? 7.607 -1.414 -10.904 1.00 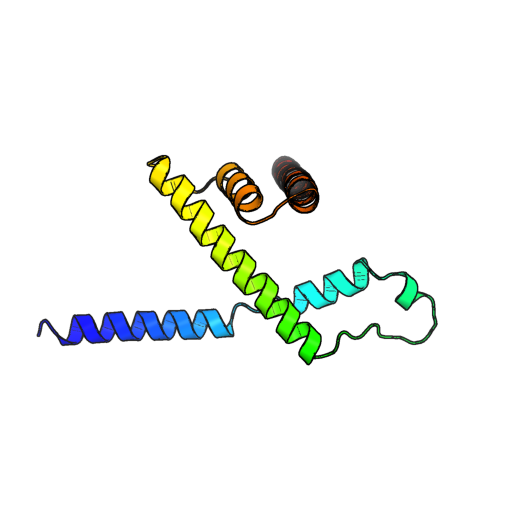92.50 87 MET A N 1
ATOM 702 C CA . MET A 1 87 ? 8.138 -0.062 -10.738 1.00 92.50 87 MET A CA 1
ATOM 703 C C . MET A 1 87 ? 7.256 0.774 -9.805 1.00 92.50 87 MET A C 1
ATOM 705 O O . MET A 1 87 ? 6.071 0.497 -9.629 1.00 92.50 87 MET A O 1
ATOM 709 N N . ALA A 1 88 ? 7.815 1.852 -9.245 1.00 91.31 88 ALA A N 1
ATOM 710 C CA . ALA A 1 88 ? 7.066 2.777 -8.390 1.00 91.31 88 ALA A CA 1
ATOM 711 C C . ALA A 1 88 ? 5.848 3.395 -9.107 1.00 91.31 88 ALA A C 1
ATOM 713 O O . ALA A 1 88 ? 4.798 3.572 -8.491 1.00 91.31 88 ALA A O 1
ATOM 714 N N . CYS A 1 89 ? 5.951 3.654 -10.416 1.00 91.12 89 CYS A N 1
ATOM 715 C CA . CYS A 1 89 ? 4.828 4.139 -11.218 1.00 91.12 89 CYS A CA 1
ATOM 716 C C . CYS A 1 89 ? 3.696 3.105 -11.350 1.00 91.12 89 CYS A C 1
ATOM 718 O O . CYS A 1 89 ? 2.533 3.494 -11.357 1.00 91.12 89 CYS A O 1
ATOM 720 N N . ASP A 1 90 ? 4.000 1.800 -11.373 1.00 93.62 90 ASP A N 1
ATOM 721 C CA . ASP A 1 90 ? 2.974 0.748 -11.428 1.00 93.62 90 ASP A CA 1
ATOM 722 C C . ASP A 1 90 ? 2.129 0.745 -10.152 1.00 93.62 90 ASP A C 1
ATOM 724 O O . ASP A 1 90 ? 0.908 0.607 -10.210 1.00 93.62 90 ASP A O 1
ATOM 728 N N . ILE A 1 91 ? 2.776 0.950 -9.000 1.00 93.62 91 ILE A N 1
ATOM 729 C CA . ILE A 1 91 ? 2.096 1.077 -7.707 1.00 93.62 91 ILE A CA 1
ATOM 730 C C . ILE A 1 91 ? 1.261 2.357 -7.661 1.00 93.62 91 ILE A C 1
ATOM 732 O O . ILE A 1 91 ? 0.112 2.310 -7.238 1.00 93.62 91 ILE A O 1
ATOM 736 N N . GLN A 1 92 ? 1.784 3.487 -8.142 1.00 93.38 92 GLN A N 1
ATOM 737 C CA . GLN A 1 92 ? 1.020 4.741 -8.205 1.00 93.38 92 GLN A CA 1
ATOM 738 C C . GLN A 1 92 ? -0.231 4.605 -9.085 1.00 93.38 92 GLN A C 1
ATOM 740 O O . GLN A 1 92 ? -1.312 5.038 -8.690 1.00 93.38 92 GLN A O 1
ATOM 745 N N . CYS A 1 93 ? -0.115 3.949 -10.243 1.00 92.69 93 CYS A N 1
ATOM 746 C CA . CYS A 1 93 ? -1.266 3.639 -11.088 1.00 92.69 93 CYS A CA 1
ATOM 747 C C . CYS A 1 93 ? -2.253 2.695 -10.387 1.00 92.69 93 CYS A C 1
ATOM 749 O O . CYS A 1 93 ? -3.455 2.935 -10.447 1.00 92.69 93 CYS A O 1
ATOM 751 N N . ALA A 1 94 ? -1.770 1.669 -9.678 1.00 94.19 94 ALA A N 1
ATOM 752 C CA . ALA A 1 94 ? -2.628 0.768 -8.908 1.00 94.19 94 ALA A CA 1
ATOM 753 C C . ALA A 1 94 ? -3.402 1.504 -7.797 1.00 94.19 94 ALA A C 1
ATOM 755 O O . ALA A 1 94 ? -4.588 1.244 -7.606 1.00 94.19 94 ALA A O 1
ATOM 756 N N . VAL A 1 95 ? -2.774 2.473 -7.120 1.00 94.44 95 VAL A N 1
ATOM 757 C CA . VAL A 1 95 ? -3.429 3.330 -6.114 1.00 94.44 95 VAL A CA 1
ATOM 758 C C . VAL A 1 95 ? -4.572 4.135 -6.728 1.00 94.44 95 VAL A C 1
ATOM 760 O O . VAL A 1 95 ? -5.653 4.189 -6.147 1.00 94.44 95 VAL A O 1
ATOM 763 N N . LEU A 1 96 ? -4.374 4.701 -7.921 1.00 91.75 96 LEU A N 1
ATOM 764 C CA . LEU A 1 96 ? -5.429 5.418 -8.646 1.00 91.75 96 LEU A CA 1
ATOM 765 C C . LEU A 1 96 ? -6.578 4.505 -9.109 1.00 91.75 96 LEU A C 1
ATOM 767 O O . LEU A 1 96 ? -7.690 4.987 -9.298 1.00 91.75 96 LEU A O 1
ATOM 771 N N . MET A 1 97 ? -6.323 3.209 -9.309 1.00 91.56 97 MET A N 1
ATOM 772 C CA . MET A 1 97 ? -7.364 2.232 -9.653 1.00 91.56 97 MET A CA 1
ATOM 773 C C . MET A 1 97 ? -8.149 1.756 -8.424 1.00 91.56 97 MET A C 1
ATOM 775 O O . MET A 1 97 ? -9.351 1.516 -8.529 1.00 91.56 97 MET A O 1
ATOM 779 N N . CYS A 1 98 ? -7.487 1.625 -7.271 1.00 92.25 98 CYS A N 1
ATOM 780 C CA . CYS A 1 98 ? -8.102 1.119 -6.040 1.00 92.25 98 CYS A CA 1
ATOM 781 C C . CYS A 1 98 ? -8.824 2.213 -5.236 1.00 92.25 98 CYS A C 1
ATOM 783 O O . CYS A 1 98 ? -9.842 1.943 -4.603 1.00 92.25 98 CYS A O 1
ATOM 785 N N . LEU A 1 99 ? -8.318 3.450 -5.256 1.00 91.94 99 LEU A N 1
ATOM 786 C CA . LEU A 1 99 ? -8.882 4.588 -4.526 1.00 91.94 99 LEU A CA 1
ATOM 787 C C . LEU A 1 99 ? -9.580 5.560 -5.483 1.00 91.94 99 LEU A C 1
ATOM 789 O O . LEU A 1 99 ? -9.162 5.748 -6.621 1.00 91.94 99 LEU A O 1
ATOM 793 N N . ARG A 1 100 ? -10.634 6.233 -5.009 1.00 89.56 100 ARG A N 1
ATOM 794 C CA . ARG A 1 100 ? -11.413 7.205 -5.796 1.00 89.56 100 ARG A CA 1
ATOM 795 C C . ARG A 1 100 ? -11.328 8.617 -5.213 1.00 89.56 100 ARG A C 1
ATOM 797 O O . ARG A 1 100 ? -11.074 8.802 -4.026 1.00 89.56 100 ARG A O 1
ATOM 804 N N . GLY A 1 101 ? -11.582 9.615 -6.061 1.00 92.31 101 GLY A N 1
ATOM 805 C CA . GLY A 1 101 ? -11.740 11.014 -5.653 1.00 92.31 101 GLY A CA 1
ATOM 806 C C . GLY A 1 101 ? -10.462 11.665 -5.113 1.00 92.31 101 GLY A C 1
ATOM 807 O O . GLY A 1 101 ? -9.356 11.402 -5.586 1.00 92.31 101 GLY A O 1
ATOM 808 N N . GLU A 1 102 ? -10.620 12.550 -4.129 1.00 93.31 102 GLU A N 1
ATOM 809 C CA . GLU A 1 102 ? -9.516 13.328 -3.551 1.00 93.31 102 GLU A CA 1
ATOM 810 C C . GLU A 1 102 ? -8.523 12.471 -2.763 1.00 93.31 102 GLU A C 1
ATOM 812 O O . GLU A 1 102 ? -7.330 12.768 -2.754 1.00 93.31 102 GLU A O 1
ATOM 817 N N . VAL A 1 103 ? -8.977 11.369 -2.160 1.00 92.31 103 VAL A N 1
ATOM 818 C CA . VAL A 1 103 ? -8.111 10.448 -1.408 1.00 92.31 103 VAL A CA 1
ATOM 819 C C . VAL A 1 103 ? -7.030 9.859 -2.315 1.00 92.31 103 VAL A C 1
ATOM 821 O O . VAL A 1 103 ? -5.865 9.797 -1.931 1.00 92.31 103 VAL A O 1
ATOM 824 N N . ALA A 1 104 ? -7.386 9.505 -3.553 1.00 93.12 104 ALA A N 1
ATOM 825 C CA . ALA A 1 104 ? -6.437 8.981 -4.530 1.00 93.12 104 ALA A CA 1
ATOM 826 C C . ALA A 1 104 ? -5.370 10.023 -4.914 1.00 93.12 104 ALA A C 1
ATOM 828 O O . ALA A 1 104 ? -4.184 9.701 -4.998 1.00 93.12 104 ALA A O 1
ATOM 829 N N . ARG A 1 105 ? -5.771 11.291 -5.092 1.00 92.94 105 ARG A N 1
ATOM 830 C CA . ARG A 1 105 ? -4.844 12.391 -5.416 1.00 92.94 105 ARG A CA 1
ATOM 831 C C . ARG A 1 105 ? -3.862 12.655 -4.276 1.00 92.94 105 ARG A C 1
ATOM 833 O O . ARG A 1 105 ? -2.661 12.751 -4.523 1.00 92.94 105 ARG A O 1
ATOM 840 N N . HIS A 1 106 ? -4.357 12.719 -3.040 1.00 95.00 106 HIS A N 1
ATOM 841 C CA . HIS A 1 106 ? -3.506 12.892 -1.864 1.00 95.00 106 HIS A CA 1
ATOM 842 C C . HIS A 1 106 ? -2.547 11.708 -1.686 1.00 95.00 106 HIS A C 1
ATOM 844 O O . HIS A 1 106 ? -1.353 11.924 -1.499 1.00 95.00 106 HIS A O 1
ATOM 850 N N . ALA A 1 107 ? -3.027 10.471 -1.842 1.00 94.31 107 ALA A N 1
ATOM 851 C CA . ALA A 1 107 ? -2.193 9.275 -1.733 1.00 94.31 107 ALA A CA 1
ATOM 852 C C . ALA A 1 107 ? -1.039 9.262 -2.752 1.00 94.31 107 ALA A C 1
ATOM 854 O O . ALA A 1 107 ? 0.095 8.946 -2.393 1.00 94.31 107 ALA A O 1
ATOM 855 N N . VAL A 1 108 ? -1.289 9.653 -4.008 1.00 94.00 108 VAL A N 1
ATOM 856 C CA . VAL A 1 108 ? -0.232 9.755 -5.031 1.00 94.00 108 VAL A CA 1
ATOM 857 C C . VAL A 1 108 ? 0.778 10.854 -4.695 1.00 94.00 108 VAL A C 1
ATOM 859 O O . VAL A 1 108 ? 1.982 10.627 -4.824 1.00 94.00 108 VAL A O 1
ATOM 862 N N . SER A 1 109 ? 0.316 12.014 -4.223 1.00 94.56 109 SER A N 1
ATOM 863 C CA . SER A 1 109 ? 1.196 13.104 -3.778 1.00 94.56 109 SER A CA 1
ATOM 864 C C . SER A 1 109 ? 2.106 12.663 -2.624 1.00 94.56 109 SER A C 1
ATOM 866 O O . SER A 1 109 ? 3.320 12.871 -2.673 1.00 94.56 109 SER A O 1
ATOM 868 N N . GLU A 1 110 ? 1.556 11.997 -1.606 1.00 93.94 110 GLU A N 1
ATOM 869 C CA . GLU A 1 110 ? 2.352 11.470 -0.489 1.00 93.94 110 GLU A CA 1
ATOM 870 C C . GLU A 1 110 ? 3.333 10.377 -0.944 1.00 93.94 110 GLU A C 1
ATOM 872 O O . GLU A 1 110 ? 4.492 10.366 -0.521 1.00 93.94 110 GLU A O 1
ATOM 877 N N . ALA A 1 111 ? 2.933 9.515 -1.884 1.00 92.81 111 ALA A N 1
ATOM 878 C CA . ALA A 1 111 ? 3.824 8.506 -2.455 1.00 92.81 111 ALA A CA 1
ATOM 879 C C . ALA A 1 111 ? 5.027 9.136 -3.181 1.00 92.81 111 ALA A C 1
ATOM 881 O O . ALA A 1 111 ? 6.158 8.672 -3.030 1.00 92.81 111 ALA A O 1
ATOM 882 N N . GLN A 1 112 ? 4.813 10.210 -3.946 1.00 94.19 112 GLN A N 1
ATOM 883 C CA . GLN A 1 112 ? 5.894 10.931 -4.626 1.00 94.19 112 GLN A CA 1
ATOM 884 C C . GLN A 1 112 ? 6.878 11.557 -3.631 1.00 94.19 112 GLN A C 1
ATOM 886 O O . GLN A 1 112 ? 8.091 11.419 -3.804 1.00 94.19 112 GLN A O 1
ATOM 891 N N . LYS A 1 113 ? 6.373 12.179 -2.556 1.00 94.75 113 LYS A N 1
ATOM 892 C CA . LYS A 1 113 ? 7.212 12.733 -1.479 1.00 94.75 113 LYS A CA 1
ATOM 893 C C . LYS A 1 113 ? 8.069 11.653 -0.818 1.00 94.75 113 LYS A C 1
ATOM 895 O O . LYS A 1 113 ? 9.261 11.867 -0.597 1.00 94.75 113 LYS A O 1
ATOM 900 N N . ALA A 1 114 ? 7.485 10.488 -0.538 1.00 92.50 114 ALA A N 1
ATOM 901 C CA . ALA A 1 114 ? 8.201 9.367 0.064 1.00 92.50 114 ALA A CA 1
ATOM 902 C C . ALA A 1 114 ? 9.334 8.850 -0.841 1.00 92.50 114 ALA A C 1
ATOM 904 O O . ALA A 1 114 ? 10.459 8.668 -0.372 1.00 92.50 114 ALA A O 1
ATOM 905 N N . VAL A 1 115 ? 9.070 8.679 -2.144 1.00 92.88 115 VAL A N 1
ATOM 906 C CA . VAL A 1 115 ? 10.089 8.265 -3.128 1.00 92.88 115 VAL A CA 1
ATOM 907 C C . VAL A 1 115 ? 11.212 9.295 -3.212 1.00 92.88 115 VAL A C 1
ATOM 909 O O . VAL A 1 115 ? 12.384 8.926 -3.169 1.00 92.88 115 VAL A O 1
ATOM 912 N N . PHE A 1 116 ? 10.872 10.583 -3.277 1.00 93.69 116 PHE A N 1
ATOM 913 C CA . PHE A 1 116 ? 11.865 11.651 -3.311 1.00 93.69 116 PHE A CA 1
ATOM 914 C C . PHE A 1 116 ? 12.749 11.641 -2.058 1.00 93.69 116 PHE A C 1
ATOM 916 O O . PHE A 1 116 ? 13.971 11.639 -2.168 1.00 93.69 116 PHE A O 1
ATOM 923 N N . SER A 1 117 ? 12.148 11.542 -0.867 1.00 94.12 117 SER A N 1
ATOM 924 C CA . SER A 1 117 ? 12.894 11.466 0.395 1.00 94.12 117 SER A CA 1
ATOM 925 C C . SER A 1 117 ? 13.836 10.260 0.448 1.00 94.12 117 SER A C 1
ATOM 927 O O . SER A 1 117 ? 14.963 10.376 0.930 1.00 94.12 117 SER A O 1
ATOM 929 N N . TYR A 1 118 ? 13.399 9.108 -0.065 1.00 93.12 118 TYR A N 1
ATOM 930 C CA . TYR A 1 118 ? 14.232 7.911 -0.142 1.00 93.12 118 TYR A CA 1
ATOM 931 C C . TYR A 1 118 ? 15.441 8.112 -1.065 1.00 93.12 118 TYR A C 1
ATOM 933 O O . TYR A 1 118 ? 16.570 7.835 -0.662 1.00 93.12 118 TYR A O 1
ATOM 941 N N . VAL A 1 119 ? 15.216 8.646 -2.269 1.00 93.19 119 VAL A N 1
ATOM 942 C CA . VAL A 1 119 ? 16.287 8.934 -3.236 1.00 93.19 119 VAL A CA 1
ATOM 943 C C . VAL A 1 119 ? 17.274 9.958 -2.671 1.00 93.19 119 VAL A C 1
ATOM 945 O O . VAL A 1 119 ? 18.481 9.773 -2.791 1.00 93.19 119 VAL A O 1
ATOM 948 N N . GLU A 1 120 ? 16.786 11.001 -1.998 1.00 93.19 120 GLU A N 1
ATOM 949 C CA . GLU A 1 120 ? 17.631 12.008 -1.349 1.00 93.19 120 GLU A CA 1
ATOM 950 C C . GLU A 1 120 ? 18.498 11.420 -0.233 1.00 93.19 120 GLU A C 1
ATOM 952 O O . GLU A 1 120 ? 19.680 11.744 -0.136 1.00 93.19 120 GLU A O 1
ATOM 957 N N . LYS A 1 121 ? 17.953 10.520 0.594 1.00 91.75 121 LYS A N 1
ATOM 958 C CA . LYS A 1 121 ? 18.747 9.809 1.608 1.00 91.75 121 LYS A CA 1
ATOM 959 C C . LYS A 1 121 ? 19.804 8.909 0.970 1.00 91.75 121 LYS A C 1
ATOM 961 O O . LYS A 1 121 ? 20.928 8.880 1.455 1.00 91.75 121 LYS A O 1
ATOM 966 N N . ALA A 1 122 ? 19.467 8.226 -0.124 1.00 88.69 122 ALA A N 1
ATOM 967 C CA . ALA A 1 122 ? 20.403 7.362 -0.841 1.00 88.69 122 ALA A CA 1
ATOM 968 C C . ALA A 1 122 ? 21.577 8.134 -1.470 1.00 88.69 122 ALA A C 1
ATOM 970 O O . ALA A 1 122 ? 22.658 7.580 -1.590 1.00 88.69 122 ALA A O 1
ATOM 971 N N . ARG A 1 123 ? 21.384 9.408 -1.839 1.00 84.81 123 ARG A N 1
ATOM 972 C CA . ARG A 1 123 ? 22.436 10.285 -2.393 1.00 84.81 123 ARG A CA 1
ATOM 973 C C . ARG A 1 123 ? 23.413 10.842 -1.356 1.00 84.81 123 ARG A C 1
ATOM 975 O O . ARG A 1 123 ? 24.443 11.385 -1.736 1.00 84.81 123 ARG A O 1
ATOM 982 N N . ARG A 1 124 ? 23.056 10.802 -0.068 1.00 79.50 124 ARG A N 1
ATOM 983 C CA . ARG A 1 124 ? 23.868 11.347 1.038 1.00 79.50 124 ARG A CA 1
ATOM 984 C C . ARG A 1 124 ? 24.858 10.332 1.620 1.00 79.50 124 ARG A C 1
ATOM 986 O O . ARG A 1 124 ? 25.597 10.690 2.534 1.00 79.50 124 ARG A O 1
ATOM 993 N N . HIS A 1 125 ? 24.845 9.102 1.113 1.00 56.12 125 HIS A N 1
ATOM 994 C CA . HIS A 1 125 ? 25.823 8.052 1.384 1.00 56.12 125 HIS A CA 1
ATOM 995 C C . HIS A 1 125 ? 26.719 7.866 0.163 1.00 56.12 125 HIS A C 1
ATOM 997 O O . HIS A 1 125 ? 27.911 7.564 0.380 1.00 56.12 125 HIS A O 1
#

InterPro domains:
  IPR000558 Histone H2B [PR00621] (53-73)
  IPR000558 Histone H2B [PR00621] (75-92)
  IPR000558 Histone H2B [PR00621] (92-105)
  IPR000558 Histone H2B [PR00621] (105-118)
  IPR000558 Histone H2B [PTHR23428] (13-119)
  IPR000558 Histone H2B [SM00427] (15-120)
  IPR007125 Core Histone H2A/H2B/H3 domain [PF00125] (21-95)
  IPR009072 Histone-fold [G3DSA:1.10.20.10] (5-121)
  IPR009072 Histone-fold [SSF47113] (13-119)

Secondary structure (DSSP, 8-state):
--SHHHHHHHHHHHHHHHHHHHH---HHHHHHHHHHH-GGGGTSS-------HHHHHHHHHHHHHHHHHHHHHHHHHHHHTT-SS--HHHHHHHHHHHS-HHHHHHHHHHHHHHHHHHHHHHHT-

Organism: NCBI:txid931172

Foldseek 3Di:
DVVVVVVVVVVVVVVVVVVCVVPQFCLVVVLVVVCVVCCVVVPPPDPDPDDDPVNSVVVRVVVVVLVVQLVVQLVVVCVVVVHPDRDLVSSLVSLPVSDDDPVNVVVSVVSVVVVVVVVVVVVVD

pLDDT: mean 82.53, std 13.9, range [51.56, 95.38]

Radius of gyration: 19.77 Å; chains: 1; bounding box: 38×59×52 Å

Sequence (125 aa):
MADEGIYVRREQKKLRQLRYSKEASFEKYIREMVQIITPRMRQEGDAKSSISTEALAIADSIILDLFQDLAKEARKMVVSAKRRTLMACDIQCAVLMCLRGEVARHAVSEAQKAVFSYVEKARRH